Protein AF-A0A1H9EPM5-F1 (afdb_monomer_lite)

Radius of gyration: 17.13 Å; chains: 1; bounding box: 32×46×51 Å

Secondary structure (DSSP, 8-state):
-------TT-----HHHHHHHHHHHHH--S-HHHHHHHHHHHHHHHHH-HHHHHHHS-HHHHHHHHHHHTS-HHHHS-S--HHHHHHBHHHHHHHHHT-HHHHHTTSS--TTTT-B--HHHHHHHHHHHHHHHHHHTT-

pLDDT: mean 90.19, std 13.43, range [34.44, 98.62]

Organism: NCBI:txid44577

Sequence (139 aa):
MEINQRKLFDLNLSEEQEQIILKNIKEFRGVGTTLESALGALIMGQYFGWRVLKILHNPLTYRRYEKILGLNFQDVCPETTGYSETKSVGYAITQKIGSFWAVVMGKRKVEDKGLIENQGEVEKHVTKHIADNADGEKK

Foldseek 3Di:
DDPPPDDLPPFQDDPVLVVLQVVLVVVDDDDVVLQVVLVVLLSCCQVANVLLVLLQDAPVSQVSSCVSRVHHSPVRGHNGDPQNCQWQLLSVLCVVVVHSVCSSNVVDDQPPRNGTGGNVVSVVSNVVVVVVVVVVVVD

Structure (mmCIF, N/CA/C/O backbone):
data_AF-A0A1H9EPM5-F1
#
_entry.id   AF-A0A1H9EPM5-F1
#
loop_
_atom_site.group_PDB
_atom_site.id
_atom_site.type_symbol
_atom_site.label_atom_id
_atom_site.label_alt_id
_atom_site.label_comp_id
_atom_site.label_asym_id
_atom_site.label_entity_id
_atom_site.label_seq_id
_atom_site.pdbx_PDB_ins_code
_atom_site.Cartn_x
_atom_site.Cartn_y
_atom_site.Cartn_z
_atom_site.occupancy
_atom_site.B_iso_or_equiv
_atom_site.auth_seq_id
_atom_site.auth_comp_id
_atom_site.auth_asym_id
_atom_site.auth_atom_id
_atom_site.pdbx_PDB_model_num
ATOM 1 N N . MET A 1 1 ? 17.352 27.631 5.491 1.00 46.50 1 MET A N 1
ATOM 2 C CA . MET A 1 1 ? 16.841 26.452 4.765 1.00 46.50 1 MET A CA 1
ATOM 3 C C . MET A 1 1 ? 15.923 25.734 5.734 1.00 46.50 1 MET A C 1
ATOM 5 O O . MET A 1 1 ? 16.419 25.081 6.642 1.00 46.50 1 MET A O 1
ATOM 9 N N . GLU A 1 2 ? 14.617 25.993 5.663 1.00 43.56 2 GLU A N 1
ATOM 10 C CA . GLU A 1 2 ? 13.663 25.322 6.549 1.00 43.56 2 GLU A CA 1
ATOM 11 C C . GLU A 1 2 ? 13.667 23.834 6.217 1.00 43.56 2 GLU A C 1
ATOM 13 O O . GLU A 1 2 ? 13.347 23.421 5.102 1.00 43.56 2 GLU A O 1
ATOM 18 N N . ILE A 1 3 ? 14.092 23.027 7.185 1.00 50.59 3 ILE A N 1
ATOM 19 C CA . ILE A 1 3 ? 13.881 21.590 7.138 1.00 50.59 3 ILE A CA 1
ATOM 20 C C . ILE A 1 3 ? 12.372 21.426 7.263 1.00 50.59 3 ILE A C 1
ATOM 22 O O . ILE A 1 3 ? 11.815 21.608 8.342 1.00 50.59 3 ILE A O 1
ATOM 26 N N . ASN A 1 4 ? 11.712 21.143 6.144 1.00 53.44 4 ASN A N 1
ATOM 27 C CA . ASN A 1 4 ? 10.303 20.793 6.122 1.00 53.44 4 ASN A CA 1
ATOM 28 C C . ASN A 1 4 ? 10.173 19.455 6.870 1.00 53.44 4 ASN A C 1
ATOM 30 O O . ASN A 1 4 ? 10.395 18.388 6.294 1.00 53.44 4 ASN A O 1
ATOM 34 N N . GLN A 1 5 ? 9.962 19.519 8.189 1.00 54.47 5 GLN A N 1
ATOM 35 C CA . GLN A 1 5 ? 9.865 18.362 9.076 1.00 54.47 5 GLN A CA 1
ATOM 36 C C . GLN A 1 5 ? 8.553 17.627 8.787 1.00 54.47 5 GLN A C 1
ATOM 38 O O . GLN A 1 5 ? 7.583 17.733 9.533 1.00 54.47 5 GLN A O 1
ATOM 43 N N . ARG A 1 6 ? 8.505 16.870 7.687 1.00 55.19 6 ARG A N 1
ATOM 44 C CA . ARG A 1 6 ? 7.432 15.900 7.480 1.00 55.19 6 ARG A CA 1
ATOM 45 C C . ARG A 1 6 ? 7.526 14.864 8.592 1.00 55.19 6 ARG A C 1
ATOM 47 O O . ARG A 1 6 ? 8.545 14.185 8.727 1.00 55.19 6 ARG A O 1
ATOM 54 N N . LYS A 1 7 ? 6.470 14.752 9.396 1.00 74.69 7 LYS A N 1
ATOM 55 C CA . LYS A 1 7 ? 6.326 13.632 10.327 1.00 74.69 7 LYS A CA 1
ATOM 56 C C . LYS A 1 7 ? 6.268 12.343 9.509 1.00 74.69 7 LYS A C 1
ATOM 58 O O . LYS A 1 7 ? 5.688 12.316 8.427 1.00 74.69 7 LYS A O 1
ATOM 63 N N . LEU A 1 8 ? 6.856 11.274 10.043 1.00 67.19 8 LEU A N 1
ATOM 64 C CA . LEU A 1 8 ? 6.910 9.970 9.374 1.00 67.19 8 LEU A CA 1
ATOM 65 C C . LEU A 1 8 ? 5.514 9.420 9.015 1.00 67.19 8 LEU A C 1
ATOM 67 O O . LEU A 1 8 ? 5.391 8.642 8.079 1.00 67.19 8 LEU A O 1
ATOM 71 N N . PHE A 1 9 ? 4.471 9.838 9.739 1.00 69.50 9 PHE A N 1
ATOM 72 C CA . PHE A 1 9 ? 3.096 9.361 9.569 1.00 69.50 9 PHE A CA 1
ATOM 73 C C . PHE A 1 9 ? 2.089 10.497 9.387 1.00 69.50 9 PHE A C 1
ATOM 75 O O . PHE A 1 9 ? 0.983 10.421 9.908 1.00 69.50 9 PHE A O 1
ATOM 82 N N . ASP A 1 10 ? 2.460 11.555 8.667 1.00 79.75 10 ASP A N 1
ATOM 83 C CA . ASP A 1 10 ? 1.479 12.554 8.227 1.00 79.75 10 ASP A CA 1
ATOM 84 C C . ASP A 1 10 ? 0.653 11.968 7.066 1.00 79.75 10 ASP A C 1
ATOM 86 O O . ASP A 1 10 ? 0.930 12.205 5.888 1.00 79.75 10 ASP A O 1
ATOM 90 N N . LEU A 1 11 ? -0.261 11.052 7.402 1.00 87.31 11 LEU A N 1
ATOM 91 C CA . LEU A 1 11 ? -1.110 10.361 6.435 1.00 87.31 11 LEU A CA 1
ATOM 92 C C . LEU A 1 11 ? -2.210 11.317 5.971 1.00 87.31 11 LEU A C 1
ATOM 94 O O . LEU A 1 11 ? -2.793 12.036 6.775 1.00 87.31 11 LEU A O 1
ATOM 98 N N . ASN A 1 12 ? -2.531 11.296 4.678 1.00 89.56 12 ASN A N 1
ATOM 99 C CA . ASN A 1 12 ? -3.608 12.115 4.128 1.00 89.56 12 ASN A CA 1
ATOM 100 C C . ASN A 1 12 ? -4.976 11.476 4.424 1.0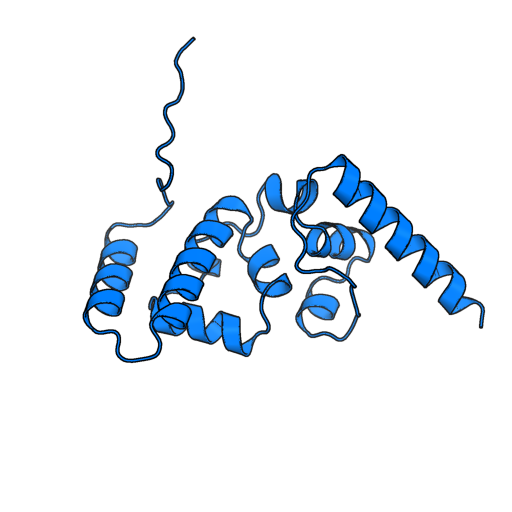0 89.56 12 ASN A C 1
ATOM 102 O O . ASN A 1 12 ? -5.590 10.872 3.544 1.00 89.56 12 ASN A O 1
ATOM 106 N N . LEU A 1 13 ? -5.407 11.553 5.682 1.00 92.62 13 LEU A N 1
ATOM 107 C CA . LEU A 1 13 ? -6.670 11.016 6.177 1.00 92.62 13 LEU A CA 1
ATOM 108 C C . LEU A 1 13 ? -7.534 12.142 6.742 1.00 92.62 13 LEU A C 1
ATOM 110 O O . LEU A 1 13 ? -7.028 13.092 7.336 1.00 92.62 13 LEU A O 1
ATOM 114 N N . SER A 1 14 ? -8.850 12.027 6.581 1.00 94.44 14 SER A N 1
ATOM 115 C CA . SER A 1 14 ? -9.778 12.858 7.347 1.00 94.44 14 SER A CA 1
ATOM 116 C C . SER A 1 14 ? -9.865 12.371 8.794 1.00 94.44 14 SER A C 1
ATOM 118 O O . SER A 1 14 ? -9.642 11.193 9.080 1.00 94.44 14 SER A O 1
ATOM 120 N N . GLU A 1 15 ? -10.280 13.252 9.706 1.00 94.44 15 GLU A N 1
ATOM 121 C CA . GLU A 1 15 ? -10.531 12.875 11.105 1.00 94.44 15 GLU A CA 1
ATOM 122 C C . GLU A 1 15 ? -11.512 11.695 11.208 1.00 94.44 15 GLU A C 1
ATOM 124 O O . GLU A 1 15 ? -11.309 10.776 11.998 1.00 94.44 15 GLU A O 1
ATOM 129 N N . GLU A 1 16 ? -12.552 11.669 10.368 1.00 95.81 16 GLU A N 1
ATOM 130 C CA . GLU A 1 16 ? -13.515 10.564 10.317 1.00 95.81 16 GLU A CA 1
ATOM 131 C C . GLU A 1 16 ? -12.842 9.233 9.947 1.00 95.81 16 GLU A C 1
ATOM 133 O O . GLU A 1 16 ? -13.068 8.216 10.607 1.00 95.81 16 GLU A O 1
ATOM 138 N N . GLN A 1 17 ? -11.979 9.235 8.927 1.00 96.44 17 GLN A N 1
ATOM 139 C CA . GLN A 1 17 ? -11.244 8.044 8.501 1.00 96.44 17 GLN A CA 1
ATOM 140 C C . GLN A 1 17 ? -10.301 7.550 9.603 1.00 96.44 17 GLN A C 1
ATOM 142 O O . GLN A 1 17 ? -10.247 6.347 9.869 1.00 96.44 17 GLN A O 1
ATOM 147 N N . GLU A 1 18 ? -9.607 8.459 10.291 1.00 95.75 18 GLU A N 1
ATOM 148 C CA . GLU A 1 18 ? -8.761 8.111 11.434 1.00 95.75 18 GLU A CA 1
ATOM 149 C C . GLU A 1 18 ? -9.565 7.467 12.568 1.00 95.75 18 GLU A C 1
ATOM 151 O O . GLU A 1 18 ? -9.168 6.423 13.093 1.00 95.75 18 GLU A O 1
ATOM 156 N N . GLN A 1 19 ? -10.726 8.029 12.919 1.00 97.00 19 GLN A N 1
ATOM 157 C CA . GLN A 1 19 ? -11.586 7.462 13.961 1.00 97.00 19 GLN 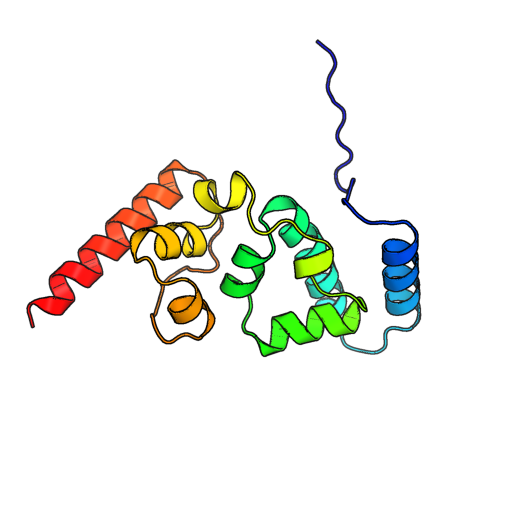A CA 1
ATOM 158 C C . GLN A 1 19 ? -12.113 6.072 13.586 1.00 97.00 19 GLN A C 1
ATOM 160 O O . GLN A 1 19 ? -12.154 5.180 14.439 1.00 97.00 19 GLN A O 1
ATOM 165 N N . ILE A 1 20 ? -12.468 5.851 12.315 1.00 98.00 20 ILE A N 1
ATOM 166 C CA . ILE A 1 20 ? -12.872 4.530 11.815 1.00 98.00 20 ILE A CA 1
ATOM 167 C C . ILE A 1 20 ? -11.727 3.522 11.981 1.00 98.00 20 ILE A C 1
ATOM 169 O O . ILE A 1 20 ? -11.945 2.434 12.521 1.00 98.00 20 ILE A O 1
ATOM 173 N N . ILE A 1 21 ? -10.504 3.882 11.582 1.00 97.38 21 ILE A N 1
ATOM 174 C CA . ILE A 1 21 ? -9.326 3.016 11.728 1.00 97.38 21 ILE A CA 1
ATOM 175 C C . ILE A 1 21 ? -9.079 2.690 13.207 1.00 97.38 21 ILE A C 1
ATOM 177 O O . ILE A 1 21 ? -8.947 1.519 13.565 1.00 97.38 21 ILE A O 1
ATOM 181 N N . LEU A 1 22 ? -9.057 3.700 14.083 1.00 97.81 22 LEU A N 1
ATOM 182 C CA . LEU A 1 22 ? -8.811 3.528 15.520 1.00 97.81 22 LEU A CA 1
ATOM 183 C C . LEU A 1 22 ? -9.856 2.629 16.184 1.00 97.81 22 LEU A C 1
ATOM 185 O O . LEU A 1 22 ? -9.507 1.750 16.981 1.00 97.81 22 LEU A O 1
ATOM 189 N N . LYS A 1 23 ? -11.133 2.809 15.833 1.00 98.31 23 LYS A N 1
ATOM 190 C CA . LYS A 1 23 ? -12.217 1.942 16.299 1.00 98.31 23 LYS A CA 1
ATOM 191 C C . LYS A 1 23 ? -11.976 0.493 15.875 1.00 98.31 23 LYS A C 1
ATOM 193 O O . LYS A 1 23 ? -11.993 -0.397 16.727 1.00 98.31 23 LYS A O 1
ATOM 198 N N . ASN A 1 24 ? -11.699 0.258 14.592 1.00 98.38 24 ASN A N 1
ATOM 199 C CA . ASN A 1 24 ? -11.472 -1.090 14.075 1.00 98.38 24 ASN A CA 1
ATOM 200 C C . ASN A 1 24 ? -10.235 -1.760 14.693 1.00 98.38 24 ASN A C 1
ATOM 202 O O . ASN A 1 24 ? -10.295 -2.944 15.014 1.00 98.38 24 ASN A O 1
ATOM 206 N N . ILE A 1 25 ? -9.146 -1.019 14.940 1.00 98.06 25 ILE A N 1
ATOM 207 C CA . ILE A 1 25 ? -7.963 -1.527 15.660 1.00 98.06 25 ILE A CA 1
ATOM 208 C C . ILE A 1 25 ? -8.351 -2.017 17.061 1.00 98.06 25 ILE A C 1
ATOM 210 O O . ILE A 1 25 ? -7.980 -3.121 17.457 1.00 98.06 25 ILE A O 1
ATOM 214 N N . LYS A 1 26 ? -9.109 -1.212 17.815 1.00 98.12 26 LYS A N 1
ATOM 215 C CA . LYS A 1 26 ? -9.506 -1.527 19.197 1.00 98.12 26 LYS A CA 1
ATOM 216 C C . LYS A 1 26 ? -10.418 -2.757 19.277 1.00 98.12 26 LYS A C 1
ATOM 218 O O . LYS A 1 26 ? -10.331 -3.556 20.215 1.00 98.12 26 LYS A O 1
ATOM 223 N N . GLU A 1 27 ? -11.296 -2.907 18.291 1.00 98.12 27 GLU A N 1
ATOM 224 C CA . GLU A 1 27 ? -12.267 -3.998 18.203 1.00 98.12 27 GLU A CA 1
ATOM 225 C C . GLU A 1 27 ? -11.700 -5.256 17.524 1.00 98.12 27 GLU A C 1
ATOM 227 O O . GLU A 1 27 ? -12.279 -6.334 17.669 1.00 98.12 27 GLU A O 1
ATOM 232 N N . PHE A 1 28 ? -10.557 -5.158 16.835 1.00 98.31 28 PHE A N 1
ATOM 233 C CA . PHE A 1 28 ? -9.981 -6.255 16.062 1.00 98.31 28 PHE A CA 1
ATOM 234 C C . PHE A 1 28 ? -9.789 -7.523 16.907 1.00 98.31 28 PHE A C 1
ATOM 236 O O . PHE A 1 28 ? -9.282 -7.509 18.035 1.00 98.31 28 PHE A O 1
ATOM 243 N N . ARG A 1 29 ? -10.191 -8.656 16.328 1.00 97.69 29 ARG A N 1
ATOM 244 C CA . ARG A 1 29 ? -9.961 -10.006 16.845 1.00 97.69 29 ARG A CA 1
ATOM 245 C C . ARG A 1 29 ? -9.452 -10.864 15.695 1.00 97.69 29 ARG A C 1
ATOM 247 O O . ARG A 1 29 ? -10.136 -11.034 14.689 1.00 97.69 29 ARG A O 1
ATOM 254 N N . GLY A 1 30 ? -8.240 -11.389 15.830 1.00 96.44 30 GLY A N 1
ATOM 255 C CA . GLY A 1 30 ? -7.587 -12.158 14.779 1.00 96.44 30 GLY A CA 1
ATOM 256 C C . GLY A 1 30 ? -6.076 -12.208 14.963 1.00 96.44 30 GLY A C 1
ATOM 257 O O . GLY A 1 30 ? -5.559 -11.954 16.047 1.00 96.44 30 GLY A O 1
ATOM 258 N N . VAL A 1 31 ? -5.365 -12.542 13.888 1.00 97.62 31 VAL A N 1
ATOM 259 C CA . VAL A 1 31 ? -3.902 -12.650 13.894 1.00 97.62 31 VAL A CA 1
ATOM 260 C C . VAL A 1 31 ? -3.276 -11.253 13.838 1.00 97.62 31 VAL A C 1
ATOM 262 O O . VAL A 1 31 ? -3.492 -10.528 12.866 1.00 97.62 31 VAL A O 1
ATOM 265 N N . GLY A 1 32 ? -2.476 -10.895 14.848 1.00 97.88 32 GLY A N 1
ATOM 266 C CA . GLY A 1 32 ? -1.842 -9.573 14.969 1.00 97.88 32 GLY A CA 1
ATOM 267 C C . GLY A 1 32 ? -0.998 -9.173 13.756 1.00 97.88 32 GLY A C 1
ATOM 268 O O . GLY A 1 32 ? -1.142 -8.065 13.254 1.00 97.88 32 GLY A O 1
ATOM 269 N N . THR A 1 33 ? -0.246 -10.110 13.172 1.00 98.25 33 THR A N 1
ATOM 270 C CA . THR A 1 33 ? 0.564 -9.853 11.963 1.00 98.25 33 THR A CA 1
ATOM 271 C C . THR A 1 33 ? -0.275 -9.472 10.741 1.00 98.25 33 THR A C 1
ATOM 273 O O . THR A 1 33 ? 0.200 -8.786 9.836 1.00 98.25 33 THR A O 1
ATOM 276 N N . THR A 1 34 ? -1.553 -9.872 10.699 1.00 98.00 34 THR A N 1
ATOM 277 C CA . THR A 1 34 ? -2.476 -9.420 9.648 1.00 98.00 34 THR A CA 1
ATOM 278 C C . THR A 1 34 ? -2.877 -7.959 9.859 1.00 98.00 34 THR A C 1
ATOM 280 O O . THR A 1 34 ? -2.981 -7.223 8.881 1.00 98.00 34 THR A O 1
ATOM 283 N N . LEU A 1 35 ? -3.083 -7.529 11.109 1.00 98.50 35 LEU A N 1
ATOM 284 C CA . LEU A 1 35 ? -3.362 -6.128 11.433 1.00 98.50 35 LEU A CA 1
ATOM 285 C C . LEU A 1 35 ? -2.143 -5.244 11.137 1.00 98.50 35 LEU A C 1
ATOM 287 O O . LEU A 1 35 ? -2.290 -4.223 10.472 1.00 98.50 35 LEU A O 1
ATOM 291 N N . GLU A 1 36 ? -0.945 -5.674 11.544 1.00 98.38 36 GLU A N 1
ATOM 292 C CA . GLU A 1 36 ? 0.322 -5.008 11.205 1.00 98.38 36 GLU A CA 1
ATOM 293 C C . GLU A 1 36 ? 0.471 -4.834 9.690 1.00 98.38 36 GLU A C 1
ATOM 295 O O . GLU A 1 36 ? 0.764 -3.741 9.212 1.00 98.38 36 GLU A O 1
ATOM 300 N N . SER A 1 37 ? 0.193 -5.893 8.922 1.00 98.31 37 SER A N 1
ATOM 301 C CA . SER A 1 37 ? 0.266 -5.845 7.460 1.00 98.31 37 SER A CA 1
ATOM 302 C C . SER A 1 37 ? -0.776 -4.908 6.846 1.00 98.31 37 SER A C 1
ATOM 304 O O . SER A 1 37 ? -0.473 -4.227 5.871 1.00 98.31 37 SER A O 1
ATOM 306 N N . ALA A 1 38 ? -1.989 -4.840 7.406 1.00 98.50 38 ALA A N 1
ATOM 307 C CA . ALA A 1 38 ? -3.022 -3.918 6.940 1.00 98.50 38 ALA A CA 1
ATOM 308 C C . ALA A 1 38 ? -2.622 -2.453 7.185 1.00 98.50 38 ALA A C 1
ATOM 310 O O . ALA A 1 38 ? -2.706 -1.633 6.273 1.00 98.50 38 ALA A O 1
ATOM 311 N N . LEU A 1 39 ? -2.120 -2.138 8.383 1.00 98.00 39 LEU A N 1
ATOM 312 C CA . LEU A 1 39 ? -1.612 -0.804 8.721 1.00 98.00 39 LEU A CA 1
ATOM 313 C C . LEU A 1 39 ? -0.398 -0.428 7.862 1.00 98.00 39 LEU A C 1
ATOM 315 O O . LEU A 1 39 ? -0.329 0.678 7.329 1.00 98.00 39 LEU A O 1
ATOM 319 N N . GLY A 1 40 ? 0.523 -1.371 7.655 1.00 97.38 40 GLY A N 1
ATOM 320 C CA . GLY A 1 40 ? 1.651 -1.203 6.742 1.00 97.38 40 GLY A CA 1
ATOM 321 C C . GLY A 1 40 ? 1.201 -0.945 5.303 1.00 97.38 40 GLY A C 1
ATOM 322 O O . GLY A 1 40 ? 1.761 -0.077 4.638 1.00 97.38 40 GLY A O 1
ATOM 323 N N . ALA A 1 41 ? 0.152 -1.630 4.834 1.00 98.12 41 ALA A N 1
ATOM 324 C CA . ALA A 1 41 ? -0.422 -1.398 3.512 1.00 98.12 41 ALA A CA 1
ATOM 325 C C . ALA A 1 41 ? -1.013 0.013 3.378 1.00 98.12 41 ALA A C 1
ATOM 327 O O . ALA A 1 41 ? -0.801 0.645 2.347 1.00 98.12 41 ALA A O 1
ATOM 328 N N . LEU A 1 42 ? -1.680 0.542 4.411 1.00 97.88 42 LEU A N 1
ATOM 329 C CA . LEU A 1 42 ? -2.170 1.925 4.409 1.00 97.88 42 LEU A CA 1
ATOM 330 C C . LEU A 1 42 ? -1.020 2.927 4.253 1.00 97.88 42 LEU A C 1
ATOM 332 O O . LEU A 1 42 ? -1.075 3.797 3.385 1.00 97.88 42 LEU A O 1
ATOM 336 N N . ILE A 1 43 ? 0.041 2.773 5.049 1.00 96.69 43 ILE A N 1
ATOM 337 C CA . ILE A 1 43 ? 1.222 3.646 4.984 1.00 96.69 43 ILE A CA 1
ATOM 338 C C . ILE A 1 43 ? 1.869 3.545 3.598 1.00 96.69 43 ILE A C 1
ATOM 340 O O . ILE A 1 43 ? 2.083 4.558 2.935 1.00 96.69 43 ILE A O 1
ATOM 344 N N . MET A 1 44 ? 2.118 2.329 3.107 1.00 96.38 44 MET A N 1
ATOM 345 C CA . MET A 1 44 ? 2.673 2.108 1.769 1.00 96.38 44 MET A CA 1
ATOM 346 C C . MET A 1 44 ? 1.785 2.710 0.675 1.00 96.38 44 MET A C 1
ATOM 348 O O . MET A 1 44 ? 2.303 3.291 -0.274 1.00 96.38 44 MET A O 1
ATOM 352 N N . GLY A 1 45 ? 0.462 2.642 0.816 1.00 97.19 45 GLY A N 1
ATOM 353 C CA . GLY A 1 45 ? -0.489 3.268 -0.098 1.00 97.19 45 GLY A CA 1
ATOM 354 C C . GLY A 1 45 ? -0.344 4.786 -0.167 1.00 97.19 45 GLY A C 1
ATOM 355 O O . GLY A 1 45 ? -0.378 5.338 -1.262 1.00 97.19 45 GLY A O 1
ATOM 356 N N . GLN A 1 46 ? -0.099 5.464 0.957 1.00 95.69 46 GLN A N 1
ATOM 357 C CA . GLN A 1 46 ? 0.147 6.913 0.964 1.00 95.69 46 GLN A CA 1
ATOM 358 C C . GLN A 1 46 ? 1.433 7.285 0.212 1.00 95.69 46 GLN A C 1
ATOM 360 O O . GLN A 1 46 ? 1.468 8.273 -0.520 1.00 95.69 46 GLN A O 1
ATOM 365 N N . TYR A 1 47 ? 2.486 6.474 0.344 1.00 94.31 47 TYR A N 1
ATOM 366 C CA . TYR A 1 47 ? 3.774 6.750 -0.296 1.00 94.31 47 TYR A CA 1
ATOM 367 C C . TYR A 1 47 ? 3.855 6.298 -1.753 1.00 94.31 47 TYR A C 1
ATOM 369 O O . TYR A 1 47 ? 4.531 6.957 -2.536 1.00 94.31 47 TYR A O 1
ATOM 377 N N . PHE A 1 48 ? 3.202 5.202 -2.134 1.00 96.69 48 PHE A N 1
ATOM 378 C CA . PHE A 1 48 ? 3.345 4.566 -3.451 1.00 96.69 48 PHE A CA 1
ATOM 379 C C . PHE A 1 48 ? 2.064 4.567 -4.287 1.00 96.69 48 PHE A C 1
ATOM 381 O O . PHE A 1 48 ? 2.104 4.215 -5.464 1.00 96.69 48 PHE A O 1
ATOM 388 N N . GLY A 1 49 ? 0.933 4.934 -3.703 1.00 97.44 49 GLY A N 1
ATOM 389 C CA . GLY A 1 49 ? -0.378 4.872 -4.329 1.00 97.44 49 GLY A CA 1
ATOM 390 C C . GLY A 1 49 ? -1.021 3.484 -4.307 1.00 97.44 49 GLY A C 1
ATOM 391 O O . GLY A 1 49 ? -0.365 2.440 -4.194 1.00 97.44 49 GLY A O 1
ATOM 392 N N . TRP A 1 50 ? -2.348 3.456 -4.436 1.00 98.19 50 TRP A N 1
ATOM 393 C CA . TRP A 1 50 ? -3.127 2.222 -4.340 1.00 98.19 50 TRP A CA 1
ATOM 394 C C . TRP A 1 50 ? -2.853 1.252 -5.495 1.00 98.19 50 TRP A C 1
ATOM 396 O O . TRP A 1 50 ? -3.033 0.041 -5.325 1.00 98.19 50 TRP A O 1
ATOM 406 N N . ARG A 1 51 ? -2.391 1.733 -6.662 1.00 97.62 51 ARG A N 1
ATOM 407 C CA . ARG A 1 51 ? -2.032 0.848 -7.782 1.00 97.62 51 ARG A CA 1
ATOM 408 C C . ARG A 1 51 ? -0.880 -0.081 -7.425 1.00 97.62 51 ARG A C 1
ATOM 410 O O . ARG A 1 51 ? -0.944 -1.265 -7.751 1.00 97.62 51 ARG A O 1
ATOM 417 N N . VAL A 1 52 ? 0.128 0.424 -6.714 1.00 97.75 52 VAL A N 1
ATOM 418 C CA . VAL A 1 52 ? 1.249 -0.395 -6.236 1.00 97.75 52 VAL A CA 1
ATOM 419 C C . VAL A 1 52 ? 0.745 -1.449 -5.255 1.00 97.75 52 VAL A C 1
ATOM 421 O O . VAL A 1 52 ? 1.067 -2.622 -5.413 1.00 97.75 52 VAL A O 1
ATOM 424 N N . LEU A 1 53 ? -0.144 -1.091 -4.323 1.00 98.00 53 LEU A N 1
ATOM 425 C CA . LEU A 1 53 ? -0.734 -2.060 -3.392 1.00 98.00 53 LEU A CA 1
ATOM 426 C C . LEU A 1 53 ? -1.437 -3.233 -4.103 1.00 98.00 53 LEU A C 1
ATOM 428 O O . LEU A 1 53 ? -1.308 -4.376 -3.665 1.00 98.00 53 LEU A O 1
ATOM 432 N N . LYS A 1 54 ? -2.139 -2.985 -5.220 1.00 96.88 54 LYS A N 1
ATOM 433 C CA . LYS A 1 54 ? -2.771 -4.053 -6.024 1.00 96.88 54 LYS A CA 1
ATOM 434 C C . LYS A 1 54 ? -1.778 -4.935 -6.783 1.00 96.88 54 LYS A C 1
ATOM 436 O O . LYS A 1 54 ? -2.143 -6.027 -7.210 1.00 96.88 54 LYS A O 1
ATOM 441 N N . ILE A 1 55 ? -0.545 -4.475 -6.974 1.00 95.94 55 ILE A N 1
ATOM 442 C CA . ILE A 1 55 ? 0.540 -5.287 -7.534 1.00 95.94 55 ILE A CA 1
ATOM 443 C C . ILE A 1 55 ? 1.180 -6.143 -6.435 1.00 95.94 55 ILE A C 1
ATOM 445 O O . ILE A 1 55 ? 1.421 -7.333 -6.658 1.00 95.94 55 ILE A O 1
ATOM 449 N N . 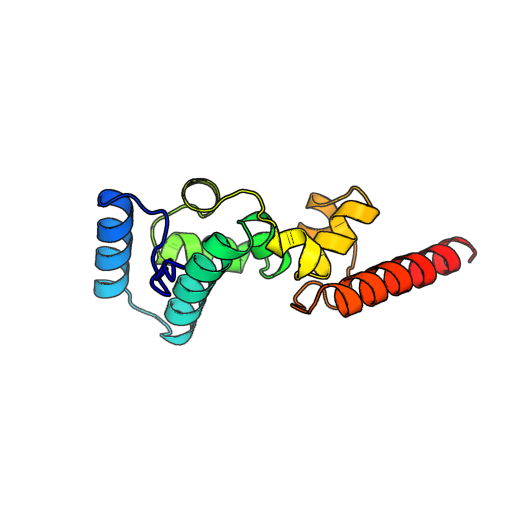LEU A 1 56 ? 1.422 -5.550 -5.258 1.00 95.00 56 LEU A N 1
ATOM 450 C CA . LEU A 1 56 ? 2.054 -6.209 -4.109 1.00 95.00 56 LEU A CA 1
ATOM 451 C C . LEU A 1 56 ? 1.184 -7.327 -3.528 1.00 95.00 56 LEU A C 1
ATOM 453 O O . LEU A 1 56 ? 1.688 -8.377 -3.125 1.00 95.00 56 LEU A O 1
ATOM 457 N N . HIS A 1 57 ? -0.127 -7.107 -3.472 1.00 94.00 57 HIS A N 1
ATOM 458 C CA . HIS A 1 57 ? -1.059 -8.015 -2.822 1.00 94.00 57 HIS A CA 1
ATOM 459 C C . HIS A 1 57 ? -2.002 -8.661 -3.826 1.00 94.00 57 HIS A C 1
ATOM 461 O O . HIS A 1 57 ? -2.498 -8.026 -4.754 1.00 94.00 57 HIS A O 1
ATOM 467 N N . ASN A 1 58 ? -2.313 -9.937 -3.598 1.00 92.19 58 ASN A N 1
ATOM 468 C CA . ASN A 1 58 ? -3.416 -10.562 -4.315 1.00 92.19 58 ASN A CA 1
ATOM 469 C C . ASN A 1 58 ? -4.757 -9.878 -3.934 1.00 92.19 58 ASN A C 1
ATOM 471 O O . ASN A 1 58 ? -4.867 -9.301 -2.843 1.00 92.19 58 ASN A O 1
ATOM 475 N N . PRO A 1 59 ? -5.800 -9.972 -4.783 1.00 93.88 59 PRO A N 1
ATOM 476 C CA . PRO A 1 59 ? -7.069 -9.281 -4.546 1.00 93.88 59 PRO A CA 1
ATOM 477 C C . PRO A 1 59 ? -7.770 -9.641 -3.227 1.00 93.88 59 PRO A C 1
ATOM 479 O O . PRO A 1 59 ? -8.459 -8.799 -2.652 1.00 93.88 59 PRO A O 1
ATOM 482 N N . LEU A 1 60 ? -7.607 -10.876 -2.735 1.00 95.94 60 LEU A N 1
ATOM 483 C CA . LEU A 1 60 ? -8.220 -11.325 -1.483 1.00 95.94 60 LEU A CA 1
ATOM 484 C C . LEU A 1 60 ? -7.549 -10.664 -0.274 1.00 95.94 60 LEU A C 1
ATOM 486 O O . LEU A 1 60 ? -8.237 -10.158 0.609 1.00 95.94 60 LEU A O 1
ATOM 490 N N . THR A 1 61 ? -6.216 -10.632 -0.253 1.00 96.62 61 THR A N 1
ATOM 491 C CA . THR A 1 61 ? -5.428 -9.975 0.795 1.00 96.62 61 THR A CA 1
ATOM 492 C C . THR A 1 61 ? -5.683 -8.470 0.817 1.00 96.62 61 THR A C 1
ATOM 494 O O . THR A 1 61 ? -5.931 -7.921 1.885 1.00 96.62 61 THR A O 1
ATOM 497 N N . TYR A 1 62 ? -5.712 -7.822 -0.352 1.00 97.69 62 TYR A N 1
ATOM 498 C CA . TYR A 1 62 ? -6.011 -6.391 -0.470 1.00 97.69 62 TYR A CA 1
ATOM 499 C C . TYR A 1 62 ? -7.362 -6.042 0.174 1.00 97.69 62 TYR A C 1
ATOM 501 O O . TYR A 1 62 ? -7.426 -5.222 1.087 1.00 97.69 62 TYR A O 1
ATOM 509 N N . ARG A 1 63 ? -8.429 -6.759 -0.212 1.00 98.12 63 ARG A N 1
ATOM 510 C CA . ARG A 1 63 ? -9.774 -6.573 0.361 1.00 98.12 63 ARG A CA 1
ATOM 511 C C . ARG A 1 63 ? -9.845 -6.915 1.845 1.00 98.12 63 ARG A C 1
ATOM 513 O O . ARG A 1 63 ? -10.626 -6.323 2.586 1.00 98.12 63 ARG A O 1
ATOM 520 N N . ARG A 1 64 ? -9.062 -7.898 2.295 1.00 98.38 64 ARG A N 1
ATOM 521 C CA . ARG A 1 64 ? -8.986 -8.250 3.716 1.00 98.38 64 ARG A CA 1
ATOM 522 C C . ARG A 1 64 ? -8.423 -7.089 4.529 1.00 98.38 64 ARG A C 1
ATOM 524 O O . ARG A 1 64 ? -8.957 -6.820 5.597 1.00 98.38 64 ARG A O 1
ATOM 531 N N . TYR A 1 65 ? -7.388 -6.411 4.039 1.00 98.62 65 TYR A N 1
ATOM 532 C CA . TYR A 1 65 ? -6.809 -5.252 4.721 1.00 98.62 65 TYR A CA 1
ATOM 533 C C . TYR A 1 65 ? -7.782 -4.073 4.766 1.00 98.62 65 TYR A C 1
ATOM 535 O O . TYR A 1 65 ? -7.993 -3.519 5.840 1.00 98.62 65 TYR A O 1
ATOM 543 N N . GLU A 1 66 ? -8.458 -3.776 3.656 1.00 98.56 66 GLU A N 1
ATOM 544 C CA . GLU A 1 66 ? -9.540 -2.781 3.606 1.00 98.56 66 GLU A CA 1
ATOM 545 C C . GLU A 1 66 ? -10.628 -3.067 4.648 1.00 98.56 66 GLU A C 1
ATOM 547 O O . GLU A 1 66 ? -10.987 -2.200 5.442 1.00 98.56 66 GLU A O 1
ATOM 552 N N . LYS A 1 67 ? -11.086 -4.324 4.733 1.00 98.38 67 LYS A N 1
ATOM 553 C CA . LYS A 1 67 ? -12.077 -4.746 5.731 1.00 98.38 67 LYS A CA 1
ATOM 554 C C . LYS A 1 67 ? -11.576 -4.600 7.170 1.00 98.38 67 LYS A C 1
ATOM 556 O O . LYS A 1 67 ? -12.367 -4.263 8.042 1.00 98.38 67 LYS A O 1
ATOM 561 N N . ILE A 1 68 ? -10.300 -4.893 7.427 1.00 98.56 68 ILE A N 1
ATOM 562 C CA . ILE A 1 68 ? -9.701 -4.757 8.762 1.00 98.56 68 ILE A CA 1
ATOM 563 C C . ILE A 1 68 ? -9.653 -3.292 9.188 1.00 98.56 68 ILE A C 1
ATOM 565 O O . ILE A 1 68 ? -9.893 -3.008 10.353 1.00 98.56 68 ILE A O 1
ATOM 569 N N . LEU A 1 69 ? -9.344 -2.377 8.270 1.00 98.31 69 LEU A N 1
ATOM 570 C CA . LEU A 1 69 ? -9.232 -0.950 8.576 1.00 98.31 69 LEU A CA 1
ATOM 571 C C . LEU A 1 69 ? -10.574 -0.209 8.493 1.00 98.31 69 LEU A C 1
ATOM 573 O O . LEU A 1 69 ? -10.70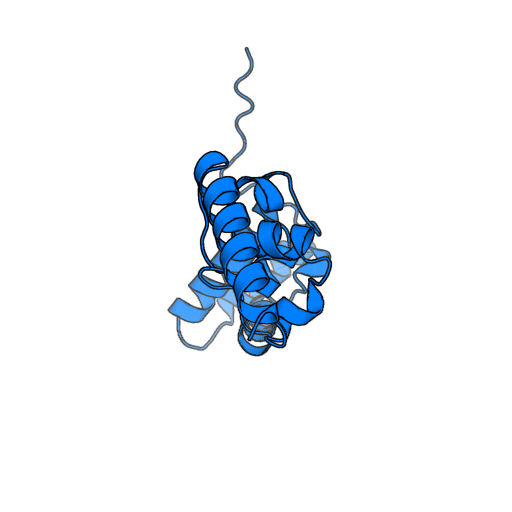9 0.867 9.069 1.00 98.31 69 LEU A O 1
ATOM 577 N N . GLY A 1 70 ? -11.562 -0.786 7.807 1.00 98.06 70 GLY A N 1
ATOM 578 C CA . GLY A 1 70 ? -12.881 -0.192 7.597 1.00 98.06 70 GLY A CA 1
ATOM 579 C C . GLY A 1 70 ? -12.900 0.909 6.539 1.00 98.06 70 GLY A C 1
ATOM 580 O O . GLY A 1 70 ? -13.724 1.811 6.625 1.00 98.06 70 GLY A O 1
ATOM 581 N N . LEU A 1 71 ? -12.001 0.849 5.557 1.00 97.19 71 LEU A N 1
ATOM 582 C CA . LEU A 1 71 ? -11.868 1.848 4.494 1.00 97.19 71 LEU A CA 1
ATOM 583 C C . LEU A 1 71 ? -11.537 1.196 3.154 1.00 97.19 71 LEU A C 1
ATOM 585 O O . LEU A 1 71 ? -11.191 0.018 3.096 1.00 97.19 71 LEU A O 1
ATOM 589 N N . ASN A 1 72 ? -11.608 1.980 2.084 1.00 97.94 72 ASN A N 1
ATOM 590 C CA . ASN A 1 72 ? -11.146 1.602 0.754 1.00 97.94 72 ASN A CA 1
ATOM 591 C C . ASN A 1 72 ? -9.862 2.372 0.442 1.00 97.94 72 ASN A C 1
ATOM 593 O O . ASN A 1 72 ? -9.823 3.598 0.550 1.00 97.94 72 ASN A O 1
ATOM 597 N N . PHE A 1 73 ? -8.805 1.667 0.044 1.00 98.31 73 PHE A N 1
ATOM 598 C CA . PHE A 1 73 ? -7.517 2.302 -0.237 1.00 98.31 73 PHE A CA 1
ATOM 599 C C . PHE A 1 73 ? -7.589 3.275 -1.418 1.00 98.31 73 PHE A C 1
ATOM 601 O O . PHE A 1 73 ? -6.815 4.222 -1.457 1.00 98.31 73 PHE A O 1
ATOM 608 N N . GLN A 1 74 ? -8.505 3.077 -2.369 1.00 97.50 74 GLN A N 1
ATOM 609 C CA . GLN A 1 74 ? -8.687 4.002 -3.497 1.00 97.50 74 GLN A CA 1
ATOM 610 C C . GLN A 1 74 ? -9.269 5.352 -3.074 1.00 97.50 74 GLN A C 1
ATOM 612 O O . GLN A 1 74 ? -9.048 6.337 -3.771 1.00 97.50 74 GLN A O 1
ATOM 617 N N . ASP A 1 75 ? -9.972 5.395 -1.941 1.00 96.69 75 ASP A N 1
ATOM 618 C CA . ASP A 1 75 ? -10.610 6.614 -1.441 1.00 96.69 75 ASP A CA 1
ATOM 619 C C . ASP A 1 75 ? -9.648 7.441 -0.577 1.00 96.69 75 ASP A C 1
ATOM 621 O O . ASP A 1 75 ? -9.834 8.645 -0.416 1.00 96.69 75 ASP A O 1
ATOM 625 N N . VAL A 1 76 ? -8.620 6.796 -0.011 1.00 96.31 76 VAL A N 1
ATOM 626 C CA . VAL A 1 76 ? -7.714 7.420 0.968 1.00 96.31 76 VAL A CA 1
ATOM 627 C C . VAL A 1 76 ? -6.273 7.541 0.483 1.00 96.31 76 VAL A C 1
ATOM 629 O O . VAL A 1 76 ? -5.520 8.353 1.008 1.00 96.31 76 VAL A O 1
ATOM 632 N N . CYS A 1 77 ? -5.857 6.746 -0.503 1.00 97.00 77 CYS A N 1
ATOM 633 C CA . CYS A 1 77 ? -4.515 6.793 -1.075 1.00 97.00 77 CYS A CA 1
ATOM 634 C C . CYS A 1 77 ? -4.554 7.370 -2.496 1.00 97.00 77 CYS A C 1
ATOM 636 O O . CYS A 1 77 ? -5.500 7.107 -3.241 1.00 97.00 77 CYS A O 1
ATOM 638 N N . PRO A 1 78 ? -3.499 8.082 -2.930 1.00 96.75 78 PRO A N 1
ATOM 639 C CA . PRO A 1 78 ? -3.390 8.514 -4.318 1.00 96.75 78 PRO A CA 1
ATOM 640 C C . PRO A 1 78 ? -3.365 7.305 -5.264 1.00 96.75 78 PRO A C 1
ATOM 642 O O . PRO A 1 78 ? -2.991 6.198 -4.875 1.00 96.75 78 PRO A O 1
ATOM 645 N N . GLU A 1 79 ? -3.732 7.496 -6.530 1.00 97.38 79 GLU A N 1
ATOM 646 C CA . GLU A 1 79 ? -3.638 6.417 -7.522 1.00 97.38 79 GLU A CA 1
ATOM 647 C C . GLU A 1 79 ? -2.192 5.957 -7.721 1.00 97.38 79 GLU A C 1
ATOM 649 O O . GLU A 1 79 ? -1.896 4.756 -7.677 1.00 97.38 79 GLU A O 1
ATOM 654 N N . THR A 1 80 ? -1.296 6.931 -7.856 1.00 97.12 80 THR A N 1
ATOM 655 C CA . THR A 1 80 ? 0.152 6.783 -7.987 1.00 97.12 80 THR A CA 1
ATOM 656 C C . THR A 1 80 ? 0.852 7.962 -7.326 1.00 97.12 80 THR A C 1
ATOM 658 O O . THR A 1 80 ? 0.257 9.007 -7.072 1.00 97.12 80 THR A O 1
ATOM 661 N N . THR A 1 81 ? 2.150 7.823 -7.106 1.00 95.31 81 THR A N 1
ATOM 662 C CA . THR A 1 81 ? 3.051 8.879 -6.646 1.00 95.31 81 THR A CA 1
ATOM 663 C C . THR A 1 81 ? 4.340 8.826 -7.467 1.00 95.31 81 THR A C 1
ATOM 665 O O . THR A 1 81 ? 4.568 7.883 -8.226 1.00 95.31 81 THR A O 1
ATOM 668 N N . GLY A 1 82 ? 5.247 9.787 -7.265 1.00 92.44 82 GLY A N 1
ATOM 669 C CA . GLY A 1 82 ? 6.588 9.711 -7.859 1.00 92.44 82 GLY A CA 1
ATOM 670 C C . GLY A 1 82 ? 7.358 8.434 -7.481 1.00 92.44 82 GLY A C 1
ATOM 671 O O . GLY A 1 82 ? 8.205 7.977 -8.247 1.00 92.44 82 GLY A O 1
ATOM 672 N N . TYR A 1 83 ? 7.040 7.802 -6.343 1.00 95.50 83 TYR A N 1
ATOM 673 C CA . TYR A 1 83 ? 7.670 6.546 -5.925 1.00 95.50 83 TYR A CA 1
ATOM 674 C C . TYR A 1 83 ? 7.100 5.310 -6.622 1.00 95.50 83 TYR A C 1
ATOM 676 O O . TYR A 1 83 ? 7.782 4.287 -6.669 1.00 95.50 83 TYR A O 1
ATOM 684 N N . SER A 1 84 ? 5.893 5.376 -7.196 1.00 95.75 84 SER A N 1
ATOM 685 C CA . SER A 1 84 ? 5.340 4.246 -7.950 1.00 95.75 84 SER A CA 1
ATOM 686 C C . SER A 1 84 ? 6.270 3.852 -9.095 1.00 95.75 84 SER A C 1
ATOM 688 O O . SER A 1 84 ? 6.592 2.682 -9.250 1.00 95.75 84 SER A O 1
ATOM 690 N N . GLU A 1 85 ? 6.741 4.823 -9.874 1.00 90.62 85 GLU A N 1
ATOM 691 C CA . GLU A 1 85 ? 7.558 4.573 -11.068 1.00 90.62 85 GLU A CA 1
ATOM 692 C C . GLU A 1 85 ? 9.040 4.414 -10.743 1.00 90.62 85 GLU A C 1
ATOM 694 O O . GLU A 1 85 ? 9.713 3.569 -11.321 1.00 90.62 85 GLU A O 1
ATOM 699 N N . THR A 1 86 ? 9.544 5.209 -9.798 1.00 93.75 86 THR A N 1
ATOM 700 C CA . THR A 1 86 ? 10.981 5.254 -9.491 1.00 93.75 86 THR A CA 1
ATOM 701 C C . THR A 1 86 ? 11.436 4.151 -8.545 1.00 93.75 86 THR A C 1
ATOM 703 O O . THR A 1 86 ? 12.637 3.933 -8.413 1.00 93.75 86 THR A O 1
ATOM 706 N N . LYS A 1 87 ? 10.507 3.469 -7.861 1.00 96.88 87 LYS A N 1
ATOM 707 C CA . LYS A 1 87 ? 10.858 2.466 -6.848 1.00 96.88 87 LYS A CA 1
ATOM 708 C C . LYS A 1 87 ? 10.116 1.142 -6.969 1.00 96.88 87 LYS A C 1
ATOM 710 O O . LYS A 1 87 ? 10.674 0.131 -6.561 1.00 96.88 87 LYS A O 1
ATOM 715 N N . SER A 1 88 ? 8.887 1.096 -7.493 1.00 97.12 88 SER A N 1
ATOM 716 C CA . SER A 1 88 ? 8.174 -0.181 -7.650 1.00 97.12 88 SER A CA 1
ATOM 717 C C . SER A 1 88 ? 8.487 -0.827 -8.997 1.00 97.12 88 SER A C 1
ATOM 719 O O . SER A 1 88 ? 8.007 -0.385 -10.042 1.00 97.12 88 SER A O 1
ATOM 721 N N . VAL A 1 89 ? 9.232 -1.935 -8.957 1.00 95.12 89 VAL A N 1
ATOM 722 C CA . VAL A 1 89 ? 9.592 -2.719 -10.149 1.00 95.12 89 VAL A CA 1
ATOM 723 C C . VAL A 1 89 ? 8.343 -3.200 -10.882 1.00 95.12 89 VAL A C 1
ATOM 725 O O . VAL A 1 89 ? 8.185 -2.973 -12.082 1.00 95.12 89 VAL A O 1
ATOM 728 N N . GLY A 1 90 ? 7.409 -3.814 -10.151 1.00 94.19 90 GLY A N 1
ATOM 729 C CA . GLY A 1 90 ? 6.177 -4.325 -10.742 1.00 94.19 90 GLY A CA 1
ATOM 730 C C . GLY A 1 90 ? 5.352 -3.235 -11.421 1.00 94.19 90 GLY A C 1
ATOM 731 O O . GLY A 1 90 ? 4.865 -3.448 -12.531 1.00 94.19 90 GLY A O 1
ATOM 732 N N . TYR A 1 91 ? 5.227 -2.057 -10.798 1.00 96.50 91 TYR A N 1
ATOM 733 C CA . TYR A 1 91 ? 4.479 -0.944 -11.384 1.00 96.50 91 TYR A CA 1
ATOM 734 C C . TYR A 1 91 ? 5.144 -0.410 -12.652 1.00 96.50 91 TYR A C 1
ATOM 736 O O . TYR A 1 91 ? 4.471 -0.297 -13.680 1.00 96.50 91 TYR A O 1
ATOM 744 N N . ALA A 1 92 ? 6.455 -0.164 -12.617 1.00 94.38 92 ALA A N 1
ATOM 745 C CA . ALA A 1 92 ? 7.209 0.304 -13.776 1.00 94.38 92 ALA A CA 1
ATOM 746 C C . ALA A 1 92 ? 7.093 -0.661 -14.972 1.00 94.38 92 ALA A C 1
ATOM 748 O O . ALA A 1 92 ? 6.856 -0.233 -16.104 1.00 94.38 92 ALA A O 1
ATOM 749 N N . ILE A 1 93 ? 7.150 -1.974 -14.721 1.00 92.62 93 ILE A N 1
ATOM 750 C CA . ILE A 1 93 ? 6.935 -2.992 -15.758 1.00 92.62 93 ILE A CA 1
ATOM 751 C C . ILE A 1 93 ? 5.515 -2.896 -16.330 1.00 92.62 93 ILE A C 1
ATOM 753 O O . ILE A 1 93 ? 5.351 -2.932 -17.551 1.00 92.62 93 ILE A O 1
ATOM 757 N N . THR A 1 94 ? 4.486 -2.701 -15.491 1.00 93.50 94 THR A N 1
ATOM 758 C CA . THR A 1 94 ? 3.101 -2.555 -15.983 1.00 93.50 94 THR A CA 1
ATOM 759 C C . THR A 1 94 ? 2.920 -1.369 -16.929 1.00 93.50 94 THR A C 1
ATOM 761 O O . THR A 1 94 ? 2.151 -1.478 -17.887 1.00 93.50 94 THR A O 1
ATOM 764 N N . GLN A 1 95 ? 3.641 -0.267 -16.685 1.00 93.00 95 GLN A N 1
ATOM 765 C CA . GLN A 1 95 ? 3.623 0.913 -17.547 1.00 93.00 95 GLN A CA 1
ATOM 766 C C . GLN A 1 95 ? 4.244 0.612 -18.912 1.00 93.00 95 GLN A C 1
ATOM 768 O O . GLN A 1 95 ? 3.687 1.006 -19.932 1.00 93.00 95 GLN A O 1
ATOM 773 N N . LYS A 1 96 ? 5.350 -0.143 -18.959 1.00 90.62 96 LYS A N 1
ATOM 774 C CA . LYS A 1 96 ? 5.988 -0.508 -20.235 1.00 90.62 96 LYS A CA 1
ATOM 775 C C . LYS A 1 96 ? 5.175 -1.481 -21.077 1.00 90.62 96 LYS A C 1
ATOM 777 O O . LYS A 1 96 ? 5.128 -1.320 -22.289 1.00 90.62 96 LYS A O 1
ATOM 782 N N . ILE A 1 97 ? 4.509 -2.451 -20.458 1.00 88.31 97 ILE A N 1
ATOM 783 C CA . ILE A 1 97 ? 3.677 -3.421 -21.189 1.00 88.31 97 ILE A CA 1
ATOM 784 C C . ILE A 1 97 ? 2.266 -2.894 -21.509 1.00 88.31 97 ILE A C 1
ATOM 786 O O . ILE A 1 97 ? 1.507 -3.578 -22.193 1.00 88.31 97 ILE A O 1
ATOM 790 N N . GLY A 1 98 ? 1.872 -1.741 -20.954 1.00 89.88 98 GLY A N 1
ATOM 791 C CA . GLY A 1 98 ? 0.558 -1.125 -21.173 1.00 89.88 98 GLY A CA 1
ATOM 792 C C . GLY A 1 98 ? -0.632 -1.931 -20.634 1.00 89.88 98 GLY A C 1
ATOM 793 O O . GLY A 1 98 ? -1.738 -1.821 -21.158 1.00 89.88 98 GLY A O 1
ATOM 794 N N . SER A 1 99 ? -0.438 -2.785 -19.619 1.00 89.69 99 SER A N 1
ATOM 795 C CA . SER A 1 99 ? -1.478 -3.731 -19.176 1.00 89.69 99 SER A CA 1
ATOM 796 C C . SER A 1 99 ? -1.500 -3.968 -17.662 1.00 89.69 99 SER A C 1
ATOM 798 O O . SER A 1 99 ? -1.253 -5.068 -17.166 1.00 89.69 99 SER A O 1
ATOM 800 N N . PHE A 1 100 ? -1.845 -2.924 -16.905 1.00 93.62 100 PHE A N 1
ATOM 801 C CA . PHE A 1 100 ? -1.921 -2.956 -15.438 1.00 93.62 100 PHE A CA 1
ATOM 802 C C . PHE A 1 100 ? -2.846 -4.061 -14.895 1.00 93.62 100 PHE A C 1
ATOM 804 O O . PHE A 1 100 ? -2.416 -4.917 -14.120 1.00 93.62 100 PHE A O 1
ATOM 811 N N . TRP A 1 101 ? -4.108 -4.100 -15.339 1.00 93.12 101 TRP A N 1
ATOM 812 C CA . TRP A 1 101 ? -5.086 -5.065 -14.824 1.00 93.12 101 TRP A CA 1
ATOM 813 C C . TRP A 1 101 ? -4.730 -6.515 -15.152 1.00 93.12 101 TRP A C 1
ATOM 815 O O . TRP A 1 101 ? -5.037 -7.408 -14.365 1.00 93.12 101 TRP A O 1
ATOM 825 N N . ALA A 1 102 ? -4.049 -6.767 -16.272 1.00 89.31 102 ALA A N 1
ATOM 826 C CA . ALA A 1 102 ? -3.587 -8.110 -16.600 1.00 89.31 102 ALA A CA 1
ATOM 827 C C . ALA A 1 102 ? -2.542 -8.611 -15.590 1.00 89.31 102 ALA A C 1
ATOM 829 O O . ALA A 1 102 ? -2.577 -9.783 -15.226 1.00 89.31 102 ALA A O 1
ATOM 830 N N . VAL A 1 103 ? -1.667 -7.737 -15.085 1.00 90.25 103 VAL A N 1
ATOM 831 C CA . VAL A 1 103 ? -0.666 -8.089 -14.061 1.00 90.25 103 VAL A CA 1
ATOM 832 C C . VAL A 1 103 ? -1.306 -8.267 -12.686 1.00 90.25 103 VAL A C 1
ATOM 834 O O . VAL A 1 103 ? -1.024 -9.251 -11.999 1.00 90.25 103 VAL A O 1
ATOM 837 N N . VAL A 1 104 ? -2.213 -7.362 -12.299 1.00 91.38 104 VAL A N 1
ATOM 838 C CA . VAL A 1 104 ? -2.961 -7.457 -11.029 1.00 91.38 104 VAL A CA 1
ATOM 839 C C . VAL A 1 104 ? -3.755 -8.762 -10.958 1.00 91.38 104 VAL A C 1
ATOM 841 O O . VAL A 1 104 ? -3.736 -9.454 -9.943 1.00 91.38 104 VAL A O 1
ATOM 844 N N . MET A 1 105 ? -4.404 -9.140 -12.062 1.00 88.38 105 MET A N 1
ATOM 845 C CA . MET A 1 105 ? -5.181 -10.379 -12.163 1.00 88.38 105 MET A CA 1
ATOM 846 C C . MET A 1 105 ? -4.320 -11.626 -12.406 1.00 88.38 105 MET A C 1
ATOM 848 O O . MET A 1 105 ? -4.866 -12.717 -12.535 1.00 88.38 105 MET A O 1
ATOM 852 N N . GLY A 1 106 ? -2.994 -11.485 -12.510 1.00 85.94 106 GLY A N 1
ATOM 853 C CA . GLY A 1 106 ? -2.075 -12.595 -12.774 1.00 85.94 106 GLY A CA 1
ATOM 854 C C . GLY A 1 106 ? -2.162 -13.185 -14.187 1.00 85.94 106 GLY A C 1
ATOM 855 O O . GLY A 1 106 ? -1.555 -14.218 -14.441 1.00 85.94 106 GLY A O 1
ATOM 856 N N . LYS A 1 107 ? -2.876 -12.537 -15.118 1.00 87.81 107 LYS A N 1
ATOM 857 C CA . LYS A 1 107 ? -2.950 -12.928 -16.539 1.00 87.81 107 LYS A CA 1
ATOM 858 C C . LYS A 1 107 ? -1.637 -12.680 -17.285 1.00 87.81 107 LYS A C 1
ATOM 860 O O . LYS A 1 107 ? -1.373 -13.335 -18.284 1.00 87.81 107 LYS A O 1
ATOM 865 N N . ARG A 1 108 ? -0.828 -11.725 -16.814 1.00 87.19 108 ARG A N 1
ATOM 866 C CA . ARG A 1 108 ? 0.559 -11.511 -17.249 1.00 87.19 108 ARG A CA 1
ATOM 867 C C . ARG A 1 108 ? 1.486 -11.671 -16.052 1.00 87.19 108 ARG A C 1
ATOM 869 O O . ARG A 1 108 ? 1.312 -10.985 -15.043 1.00 87.19 108 ARG A O 1
ATOM 876 N N . LYS A 1 109 ? 2.448 -12.589 -16.157 1.00 87.38 109 LYS A N 1
ATOM 877 C CA . LYS A 1 109 ? 3.423 -12.847 -15.096 1.00 87.38 109 LYS A CA 1
ATOM 878 C C . LYS A 1 109 ? 4.495 -11.760 -15.132 1.00 87.38 109 LYS A C 1
ATOM 880 O O . LYS A 1 109 ? 5.121 -11.540 -16.159 1.00 87.38 109 LYS A O 1
ATOM 885 N N . VAL A 1 110 ? 4.702 -11.109 -13.994 1.00 88.25 110 VAL A N 1
ATOM 886 C CA . VAL A 1 110 ? 5.824 -10.198 -13.764 1.00 88.25 110 VAL A CA 1
ATOM 887 C C . VAL A 1 110 ? 6.601 -10.762 -12.591 1.00 88.25 110 VAL A C 1
ATOM 889 O O . VAL A 1 110 ? 6.059 -10.896 -11.489 1.00 8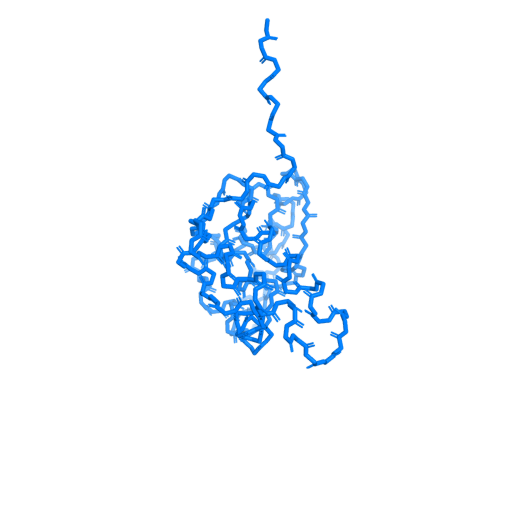8.25 110 VAL A O 1
ATOM 892 N N . GLU A 1 111 ? 7.835 -11.166 -12.861 1.00 86.44 111 GLU A N 1
ATOM 893 C CA . GLU A 1 111 ? 8.762 -11.610 -11.824 1.00 86.44 111 GLU A CA 1
ATOM 894 C C . GLU A 1 111 ? 9.161 -10.414 -10.967 1.00 86.44 111 GLU A C 1
ATOM 896 O O . GLU A 1 111 ? 9.180 -9.281 -11.445 1.00 86.44 111 GLU A O 1
ATOM 901 N N . ASP A 1 112 ? 9.361 -10.654 -9.674 1.00 85.94 112 ASP A N 1
ATOM 902 C CA . ASP A 1 112 ? 9.741 -9.617 -8.713 1.00 85.94 112 ASP A CA 1
ATOM 903 C C . ASP A 1 112 ? 8.794 -8.404 -8.679 1.00 85.94 112 ASP A C 1
ATOM 905 O O . ASP A 1 112 ? 9.166 -7.307 -8.276 1.00 85.94 112 ASP A O 1
ATOM 909 N N . LYS A 1 113 ? 7.513 -8.588 -9.036 1.00 89.31 113 LYS A N 1
ATOM 910 C CA . LYS A 1 113 ? 6.518 -7.497 -9.028 1.00 89.31 113 LYS A CA 1
ATOM 911 C C . LYS A 1 113 ? 6.330 -6.839 -7.654 1.00 89.31 113 LYS A C 1
ATOM 913 O O . LYS A 1 113 ? 5.831 -5.721 -7.571 1.00 89.31 113 LYS A O 1
ATOM 918 N N . GLY A 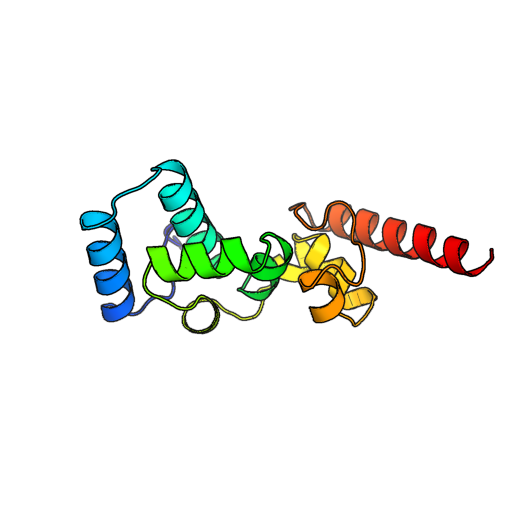1 114 ? 6.705 -7.558 -6.595 1.00 92.19 114 GLY A N 1
ATOM 919 C CA . GLY A 1 114 ? 6.696 -7.092 -5.212 1.00 92.19 114 GLY A CA 1
ATOM 920 C C . GLY A 1 114 ? 7.912 -6.253 -4.808 1.00 92.19 114 GLY A C 1
ATOM 921 O O . GLY A 1 114 ? 7.925 -5.713 -3.706 1.00 92.19 114 GLY A O 1
ATOM 922 N N . LEU A 1 115 ? 8.936 -6.178 -5.661 1.00 95.12 115 LEU A N 1
ATOM 923 C CA . LEU A 1 115 ? 10.230 -5.609 -5.320 1.00 95.12 115 LEU A CA 1
ATOM 924 C C . LEU A 1 115 ? 10.185 -4.075 -5.320 1.00 95.12 115 LEU A C 1
ATOM 926 O O . LEU A 1 115 ? 9.608 -3.442 -6.215 1.00 95.12 115 LEU A O 1
ATOM 930 N N . ILE A 1 116 ? 10.800 -3.498 -4.287 1.00 96.06 116 ILE A N 1
ATOM 931 C CA . ILE A 1 116 ? 10.968 -2.059 -4.100 1.00 96.06 116 ILE A CA 1
ATOM 932 C C . ILE A 1 116 ? 12.460 -1.753 -4.117 1.00 96.06 116 ILE A C 1
ATOM 934 O O . ILE A 1 116 ? 13.195 -2.249 -3.270 1.00 96.06 116 ILE A O 1
ATOM 938 N N . GLU A 1 117 ? 12.879 -0.904 -5.045 1.00 95.81 117 GLU A N 1
ATOM 939 C CA . GLU A 1 117 ? 14.286 -0.616 -5.314 1.00 95.81 117 GLU A CA 1
ATOM 940 C C . GLU A 1 117 ? 14.556 0.887 -5.452 1.00 95.81 117 GLU A C 1
ATOM 942 O O . GLU A 1 117 ? 13.671 1.732 -5.274 1.00 95.81 117 GLU A O 1
ATOM 947 N N . ASN A 1 118 ? 15.811 1.238 -5.732 1.00 95.25 118 ASN A N 1
ATOM 948 C CA . ASN A 1 118 ? 16.152 2.548 -6.279 1.00 95.25 118 ASN A CA 1
ATOM 949 C C . ASN A 1 118 ? 15.902 2.594 -7.801 1.00 95.25 118 ASN A C 1
ATOM 951 O O . ASN A 1 118 ? 15.809 1.560 -8.460 1.00 95.25 118 ASN A O 1
ATOM 955 N N . GLN A 1 119 ? 15.840 3.802 -8.361 1.00 93.69 119 GLN A N 1
ATOM 956 C CA . GLN A 1 119 ? 15.493 4.016 -9.767 1.00 93.69 119 GLN A CA 1
ATOM 957 C C . GLN A 1 119 ? 16.404 3.264 -10.749 1.00 93.69 119 GLN A C 1
ATOM 959 O O . GLN A 1 119 ? 15.905 2.668 -11.701 1.00 93.69 119 GLN A O 1
ATOM 964 N N . GLY A 1 120 ? 17.718 3.249 -10.506 1.00 93.94 120 GLY A N 1
ATOM 965 C CA . GLY A 1 120 ? 18.666 2.583 -11.401 1.00 93.94 120 GLY A CA 1
ATOM 966 C C . GLY A 1 120 ? 18.440 1.072 -11.475 1.00 93.94 120 GLY A C 1
ATOM 967 O O . GLY A 1 120 ? 18.507 0.488 -12.554 1.00 93.94 120 GLY A O 1
ATOM 968 N N . GLU A 1 121 ? 18.116 0.432 -10.351 1.00 95.31 121 GLU A N 1
ATOM 969 C CA . GLU A 1 121 ? 17.781 -0.996 -10.335 1.00 95.31 121 GLU A CA 1
ATOM 970 C C . GLU A 1 121 ? 16.402 -1.267 -10.954 1.00 95.31 121 GLU A C 1
ATOM 972 O O . GLU A 1 121 ? 16.258 -2.212 -11.731 1.00 95.31 121 GLU A O 1
ATOM 977 N N . VAL A 1 122 ? 15.403 -0.404 -10.720 1.00 93.62 122 VAL A N 1
ATOM 978 C CA . VAL A 1 122 ? 14.089 -0.515 -11.384 1.00 93.62 122 VAL A CA 1
ATOM 979 C C . VAL A 1 122 ? 14.239 -0.522 -12.908 1.00 93.62 122 VAL A C 1
ATOM 981 O O . VAL A 1 122 ? 13.680 -1.393 -13.577 1.00 93.62 122 VAL A O 1
ATOM 984 N N . GLU A 1 123 ? 15.028 0.396 -13.467 1.00 92.69 123 GLU A N 1
ATOM 985 C CA . GLU A 1 123 ? 15.278 0.483 -14.911 1.00 92.69 123 GLU A CA 1
ATOM 986 C C . GLU A 1 123 ? 15.946 -0.788 -15.469 1.00 92.69 123 GLU A C 1
ATOM 988 O O . GLU A 1 123 ? 15.581 -1.261 -16.554 1.00 92.69 123 GLU A O 1
ATOM 993 N N . LYS A 1 124 ? 16.864 -1.401 -14.708 1.00 94.00 124 LYS A N 1
ATOM 994 C CA . LYS A 1 124 ? 17.484 -2.688 -15.067 1.00 94.00 124 LYS A CA 1
ATOM 995 C C . LYS A 1 124 ? 16.467 -3.827 -15.075 1.00 94.00 124 LYS A C 1
ATOM 997 O O . LYS A 1 124 ? 16.420 -4.578 -16.050 1.00 94.00 124 LYS A O 1
ATOM 1002 N N . HIS A 1 125 ? 15.634 -3.943 -14.038 1.00 93.06 125 HIS A N 1
ATOM 1003 C CA . HIS A 1 125 ? 14.588 -4.969 -13.971 1.00 93.06 125 HIS A CA 1
ATOM 1004 C C . HIS A 1 125 ? 13.588 -4.838 -15.123 1.00 93.06 125 HIS A C 1
ATOM 1006 O O . HIS A 1 125 ? 13.231 -5.837 -15.747 1.00 93.06 125 HIS A O 1
ATOM 1012 N N . VAL A 1 126 ? 13.177 -3.608 -15.444 1.00 91.31 126 VAL A N 1
ATOM 1013 C CA . VAL A 1 126 ? 12.295 -3.328 -16.582 1.00 91.31 126 VAL A CA 1
ATOM 1014 C C . VAL A 1 126 ? 12.946 -3.774 -17.889 1.00 91.31 126 VAL A C 1
ATOM 1016 O O . VAL A 1 126 ? 12.336 -4.528 -18.642 1.00 91.31 126 VAL A O 1
ATOM 1019 N N . THR A 1 127 ? 14.188 -3.360 -18.150 1.00 92.56 127 THR A N 1
ATOM 1020 C CA . THR A 1 127 ? 14.901 -3.701 -19.394 1.00 92.56 127 THR A CA 1
ATOM 1021 C C . THR A 1 127 ? 15.070 -5.210 -19.550 1.00 92.56 127 THR A C 1
ATOM 1023 O O . THR A 1 127 ? 14.772 -5.753 -20.613 1.00 92.56 127 THR A O 1
ATOM 1026 N N . LYS A 1 128 ? 15.475 -5.897 -18.474 1.00 91.38 128 LYS A N 1
ATOM 1027 C CA . LYS A 1 128 ? 15.598 -7.358 -18.444 1.00 91.38 128 LYS A CA 1
ATOM 1028 C C . LYS A 1 128 ? 14.264 -8.035 -18.766 1.00 91.38 128 LYS A C 1
ATOM 1030 O O . LYS A 1 128 ? 14.208 -8.876 -19.654 1.00 91.38 128 LYS A O 1
ATOM 1035 N N . HIS A 1 129 ? 13.180 -7.619 -18.109 1.00 89.56 129 HIS A N 1
ATOM 1036 C CA . HIS A 1 129 ? 11.858 -8.201 -18.336 1.00 89.56 129 HIS A CA 1
ATOM 1037 C C . HIS A 1 129 ? 11.385 -8.044 -19.788 1.00 89.56 129 HIS A C 1
ATOM 1039 O O . HIS A 1 129 ? 10.761 -8.950 -20.335 1.00 89.56 129 HIS A O 1
ATOM 1045 N N . ILE A 1 130 ? 11.661 -6.904 -20.426 1.00 88.75 130 ILE A N 1
ATOM 1046 C CA . ILE A 1 130 ? 11.303 -6.695 -21.834 1.00 88.75 130 ILE A CA 1
ATOM 1047 C C . ILE A 1 130 ? 12.135 -7.592 -22.760 1.00 88.75 130 ILE A C 1
ATOM 1049 O O . ILE A 1 130 ? 11.566 -8.186 -23.673 1.00 88.75 130 ILE A O 1
ATOM 1053 N N . ALA A 1 131 ? 13.441 -7.731 -22.513 1.00 87.56 131 ALA A N 1
ATOM 1054 C CA . ALA A 1 131 ? 14.309 -8.608 -23.301 1.00 87.56 131 ALA A CA 1
ATOM 1055 C C . ALA A 1 131 ? 13.864 -10.080 -23.219 1.00 87.56 131 ALA A C 1
ATOM 1057 O O . ALA A 1 131 ? 13.648 -10.712 -24.251 1.00 87.56 131 ALA A O 1
ATOM 1058 N N . ASP A 1 132 ? 13.616 -10.581 -22.005 1.00 85.00 132 ASP A N 1
ATOM 1059 C CA . ASP A 1 132 ? 13.223 -11.977 -21.771 1.00 85.00 132 ASP A CA 1
ATOM 1060 C C . ASP A 1 132 ? 11.896 -12.338 -22.474 1.00 85.00 132 ASP A C 1
ATOM 1062 O O . ASP A 1 132 ? 11.723 -13.456 -22.962 1.00 85.00 132 ASP A O 1
ATOM 1066 N N . ASN A 1 133 ? 10.955 -11.391 -22.570 1.00 78.12 133 ASN A N 1
ATOM 1067 C CA . ASN A 1 133 ? 9.681 -11.611 -23.263 1.00 78.12 133 ASN A CA 1
ATOM 1068 C C . ASN A 1 133 ? 9.775 -11.439 -24.789 1.00 78.12 133 ASN A C 1
ATOM 1070 O O . ASN A 1 133 ? 9.007 -12.075 -25.507 1.00 78.12 133 ASN A O 1
ATOM 1074 N N . ALA A 1 134 ? 10.704 -10.624 -25.301 1.00 72.38 134 ALA A N 1
ATOM 1075 C CA . ALA A 1 134 ? 10.912 -10.457 -26.743 1.00 72.38 134 ALA A CA 1
ATOM 1076 C C . ALA A 1 134 ? 11.504 -11.718 -27.401 1.00 72.38 134 ALA A C 1
ATOM 1078 O O . ALA A 1 134 ? 11.197 -12.024 -28.555 1.00 72.38 134 ALA A O 1
ATOM 1079 N N . ASP A 1 135 ? 12.319 -12.476 -26.664 1.00 58.94 135 ASP A N 1
ATOM 1080 C CA . ASP A 1 135 ? 12.882 -13.745 -27.136 1.00 58.94 135 ASP A CA 1
ATOM 1081 C C . ASP A 1 135 ? 11.889 -14.918 -27.028 1.00 58.94 135 ASP A C 1
ATOM 1083 O O . ASP A 1 135 ? 11.999 -15.899 -27.767 1.00 58.94 135 ASP A O 1
ATOM 1087 N N . GLY A 1 136 ? 10.881 -14.805 -26.156 1.00 52.72 136 GLY A N 1
ATOM 1088 C CA . GLY A 1 136 ? 9.812 -15.794 -25.986 1.00 52.72 136 GLY A CA 1
ATOM 1089 C C . GLY A 1 136 ? 8.781 -15.827 -27.121 1.00 52.72 136 GLY A C 1
ATOM 1090 O O . GLY A 1 136 ? 8.185 -16.872 -27.353 1.00 52.72 136 GLY A O 1
ATOM 1091 N N . GLU A 1 137 ? 8.599 -14.730 -27.864 1.00 46.47 137 GLU A N 1
ATOM 1092 C CA . GLU A 1 137 ? 7.681 -14.664 -29.020 1.00 46.47 137 GLU A CA 1
ATOM 1093 C C . GLU A 1 137 ? 8.285 -15.239 -30.321 1.00 46.47 137 GLU A C 1
ATOM 1095 O O . GLU A 1 137 ? 7.595 -15.334 -31.335 1.00 46.47 137 GLU A O 1
ATOM 1100 N N . LYS A 1 138 ? 9.564 -15.649 -30.313 1.00 42.19 138 LYS A N 1
ATOM 1101 C CA . LYS A 1 138 ? 10.257 -16.254 -31.470 1.00 42.19 138 LYS A CA 1
ATOM 1102 C C . LYS A 1 138 ? 10.292 -17.791 -31.463 1.00 42.19 138 LYS A C 1
ATOM 1104 O O . LYS A 1 138 ? 10.996 -18.367 -32.295 1.00 42.19 138 LYS A O 1
ATOM 1109 N N . LYS A 1 139 ? 9.588 -18.460 -30.546 1.00 34.44 139 LYS A N 1
ATOM 1110 C CA . LYS A 1 139 ? 9.530 -19.930 -30.458 1.00 34.44 139 LYS A CA 1
ATOM 1111 C C . LYS A 1 139 ? 8.124 -20.475 -30.635 1.00 34.44 139 LYS A C 1
ATOM 1113 O O . LYS A 1 139 ? 7.193 -19.900 -30.037 1.00 34.44 139 LYS A O 1
#